Protein AF-A0A560PXX1-F1 (afdb_monomer_lite)

pLDDT: mean 73.77, std 11.13, range [41.5, 85.31]

Secondary structure (DSSP, 8-state):
-HHHHHHHHHHHHHHHHHHHHHHHHHHHHTTTT-TTHHHHHHHHHHHHHHHHHHHHHHHHHHHHHHHHHHHHH----EEETTEEE---HHHHHHHHHHHHHHHHHHHHHHHHHHHHHHHHH-

Sequence (122 aa):
MLVNFGAIFTALLLSVLVLVYDQESKLEAVKKIDPLYDAKKVLLKQLYYNICFSIISSIVLVGLCFVHSVLNGVVNELEFFDLVIKLNYAKYLLTPLVIFVTANLMLTIVMIVKRMHAMLTI

Foldseek 3Di:
DLLVVLVVVLVVLVVVLVVLVVVVVVLVVCVVPDPCSVVLVVLSVVLNVLSVVLNVLSVVLSVLVVVLVVLVVPFPQDDDDPDRPRPSVSCVPSVVVSVVSVVVSVVSVVVSVVSVVVSVVD

Radius of gyration: 21.23 Å; chains: 1; bounding box: 36×18×76 Å

Structure (mmCIF, N/CA/C/O backbone):
data_AF-A0A560PXX1-F1
#
_entry.id   AF-A0A560PXX1-F1
#
loop_
_atom_site.group_PDB
_atom_site.id
_atom_site.type_symbol
_atom_site.label_atom_id
_atom_site.label_alt_id
_atom_site.label_comp_id
_atom_site.label_asym_id
_atom_site.label_entity_id
_atom_site.label_seq_id
_atom_site.pdbx_PDB_ins_code
_atom_site.Cartn_x
_atom_site.Cartn_y
_atom_site.Cartn_z
_atom_site.occupancy
_atom_site.B_iso_or_equiv
_atom_site.auth_seq_id
_atom_site.auth_comp_id
_atom_site.auth_asym_id
_atom_site.auth_atom_id
_atom_site.pdbx_PDB_model_num
ATOM 1 N N . MET A 1 1 ? 7.921 10.498 -14.021 1.00 58.59 1 MET A N 1
ATOM 2 C CA . MET A 1 1 ? 6.804 11.001 -13.185 1.00 58.59 1 MET A CA 1
ATOM 3 C C . MET A 1 1 ? 6.064 9.895 -12.436 1.00 58.59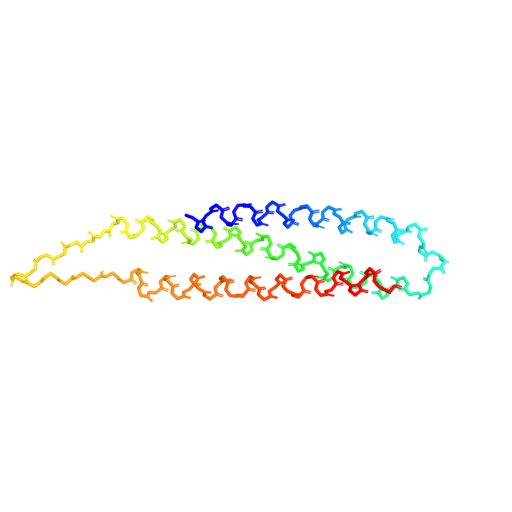 1 MET A C 1
ATOM 5 O O . MET A 1 1 ? 5.859 10.064 -11.243 1.00 58.59 1 MET A O 1
ATOM 9 N N . LEU A 1 2 ? 5.716 8.760 -13.066 1.00 60.97 2 LEU A N 1
ATOM 10 C CA . LEU A 1 2 ? 4.986 7.675 -12.382 1.00 60.97 2 LEU A CA 1
ATOM 11 C C . LEU A 1 2 ? 5.735 7.093 -11.166 1.00 60.97 2 LEU A C 1
ATOM 13 O O . LEU A 1 2 ? 5.130 6.841 -10.133 1.00 60.97 2 LEU A O 1
ATOM 17 N N . VAL A 1 3 ? 7.061 6.949 -11.267 1.00 64.75 3 VAL A N 1
ATOM 18 C CA . VAL A 1 3 ? 7.919 6.466 -10.168 1.00 64.75 3 VAL A CA 1
ATOM 19 C C . VAL A 1 3 ? 7.920 7.430 -8.972 1.00 64.75 3 VAL A C 1
ATOM 21 O O . VAL A 1 3 ? 7.786 6.980 -7.839 1.00 64.75 3 VAL A O 1
ATOM 24 N N . ASN A 1 4 ? 7.969 8.750 -9.210 1.00 72.00 4 ASN A N 1
ATOM 25 C CA . ASN A 1 4 ? 7.834 9.753 -8.140 1.00 72.00 4 ASN A CA 1
ATOM 26 C C . ASN A 1 4 ? 6.463 9.669 -7.463 1.00 72.00 4 ASN A C 1
ATOM 28 O O . ASN A 1 4 ? 6.384 9.725 -6.239 1.00 72.00 4 ASN A O 1
ATOM 32 N N . PHE A 1 5 ? 5.394 9.490 -8.244 1.00 70.69 5 PHE A N 1
ATOM 33 C CA . PHE A 1 5 ? 4.058 9.272 -7.691 1.00 70.69 5 PHE A CA 1
ATOM 34 C C . PHE A 1 5 ? 3.997 8.000 -6.842 1.00 70.69 5 PHE A C 1
ATOM 36 O O . PHE A 1 5 ? 3.485 8.053 -5.731 1.00 70.69 5 PHE A O 1
ATOM 43 N N . GLY A 1 6 ? 4.569 6.889 -7.313 1.00 70.94 6 GLY A N 1
ATOM 44 C CA . GLY A 1 6 ? 4.636 5.639 -6.554 1.00 70.94 6 GLY A CA 1
ATOM 45 C C . GLY A 1 6 ? 5.409 5.776 -5.239 1.00 70.94 6 GLY A C 1
ATOM 46 O O . GLY A 1 6 ? 4.944 5.295 -4.208 1.00 70.94 6 GLY A O 1
ATOM 47 N N . ALA A 1 7 ? 6.541 6.486 -5.235 1.00 72.56 7 ALA A N 1
ATOM 48 C CA . ALA A 1 7 ? 7.334 6.724 -4.027 1.00 72.56 7 ALA A CA 1
ATOM 49 C C . ALA A 1 7 ? 6.586 7.581 -2.989 1.00 72.56 7 ALA A C 1
ATOM 51 O O . ALA A 1 7 ? 6.475 7.182 -1.829 1.00 72.56 7 ALA A O 1
ATOM 52 N N . ILE A 1 8 ? 6.005 8.712 -3.412 1.00 79.25 8 ILE A N 1
ATOM 53 C CA . ILE A 1 8 ? 5.176 9.577 -2.549 1.00 79.25 8 ILE A CA 1
ATOM 54 C C . ILE A 1 8 ? 3.991 8.785 -1.995 1.00 79.25 8 ILE A C 1
ATOM 56 O O . ILE A 1 8 ? 3.671 8.855 -0.812 1.00 79.25 8 ILE A O 1
ATOM 60 N N . PHE A 1 9 ? 3.358 7.993 -2.851 1.00 73.94 9 PHE A N 1
ATOM 61 C CA . PHE A 1 9 ? 2.199 7.204 -2.487 1.00 73.94 9 PHE A CA 1
ATOM 62 C C . PHE A 1 9 ? 2.527 6.119 -1.448 1.00 73.94 9 PHE A C 1
ATOM 64 O O . PHE A 1 9 ? 1.792 5.945 -0.477 1.00 73.94 9 PHE A O 1
ATOM 71 N N . THR A 1 10 ? 3.672 5.451 -1.587 1.00 77.44 10 THR A N 1
ATOM 72 C CA . THR A 1 10 ? 4.140 4.459 -0.605 1.00 77.44 10 THR A CA 1
ATOM 73 C C . THR A 1 10 ? 4.444 5.117 0.750 1.00 77.44 10 THR A C 1
ATOM 75 O O . THR A 1 10 ? 4.094 4.564 1.792 1.00 77.44 10 THR A O 1
ATOM 78 N N . ALA A 1 11 ? 5.014 6.330 0.750 1.00 80.56 11 ALA A N 1
ATOM 79 C CA . ALA A 1 11 ? 5.235 7.107 1.972 1.00 80.56 11 ALA A CA 1
ATOM 80 C C . ALA A 1 11 ? 3.915 7.487 2.670 1.00 80.56 11 ALA A C 1
ATOM 82 O O . ALA A 1 11 ? 3.793 7.314 3.881 1.00 80.56 11 ALA A O 1
ATOM 83 N N . LEU A 1 12 ? 2.904 7.926 1.909 1.00 81.12 12 LEU A N 1
ATOM 84 C CA . LEU A 1 12 ? 1.574 8.238 2.446 1.00 81.12 12 LEU A CA 1
ATOM 85 C C . LEU A 1 12 ? 0.909 7.011 3.083 1.00 81.12 12 LEU A C 1
ATOM 87 O O . LEU A 1 12 ? 0.359 7.113 4.178 1.00 81.12 12 LEU A O 1
ATOM 91 N N . LEU A 1 13 ? 0.978 5.843 2.438 1.00 79.94 13 LEU A N 1
ATOM 92 C CA . LEU A 1 13 ? 0.413 4.611 2.994 1.00 79.94 13 LEU A CA 1
ATOM 93 C C . LEU A 1 13 ? 1.117 4.168 4.282 1.00 79.94 13 LEU A C 1
ATOM 95 O O . LEU A 1 13 ? 0.442 3.698 5.197 1.00 79.94 13 LEU A O 1
ATOM 99 N N . LEU A 1 14 ? 2.438 4.351 4.387 1.00 82.75 14 LEU A N 1
ATOM 100 C CA . LEU A 1 14 ? 3.166 4.107 5.635 1.00 82.75 14 LEU A CA 1
ATOM 101 C C . LEU A 1 14 ? 2.700 5.044 6.754 1.00 82.75 14 LEU A C 1
ATOM 103 O O . LEU A 1 14 ? 2.468 4.584 7.870 1.00 82.75 14 LEU A O 1
ATOM 107 N N . SER A 1 15 ? 2.490 6.333 6.465 1.00 85.25 15 SER A N 1
ATOM 108 C CA . SER A 1 15 ? 1.922 7.270 7.443 1.00 85.25 15 SER A CA 1
ATOM 109 C C . SER A 1 15 ? 0.521 6.849 7.894 1.00 85.25 15 SER A C 1
ATOM 111 O O . SER A 1 15 ? 0.227 6.878 9.087 1.00 85.25 15 SER A O 1
ATOM 113 N N . VAL A 1 16 ? -0.331 6.397 6.969 1.00 81.12 16 VAL A N 1
ATOM 114 C CA . VAL A 1 16 ? -1.670 5.882 7.301 1.00 81.12 16 VAL A CA 1
ATOM 115 C C . VAL A 1 16 ? -1.589 4.604 8.141 1.00 81.12 16 VAL A C 1
ATOM 117 O O . VAL A 1 16 ? -2.358 4.458 9.086 1.00 81.12 16 VAL A O 1
ATOM 120 N N . LEU A 1 17 ? -0.645 3.701 7.864 1.00 82.62 17 LEU A N 1
ATOM 121 C CA . LEU A 1 17 ? -0.440 2.487 8.660 1.00 82.62 17 LEU A CA 1
ATOM 122 C C . LEU A 1 17 ? -0.075 2.813 10.114 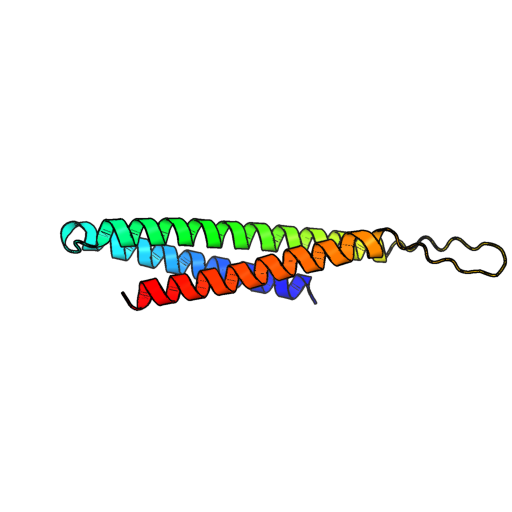1.00 82.62 17 LEU A C 1
ATOM 124 O O . LEU A 1 17 ? -0.616 2.199 11.031 1.00 82.62 17 LEU A O 1
ATOM 128 N N . VAL A 1 18 ? 0.790 3.807 10.331 1.00 84.56 18 VAL A N 1
ATOM 129 C CA . VAL A 1 18 ? 1.140 4.278 11.681 1.00 84.56 18 VAL A CA 1
ATOM 130 C C . VAL A 1 18 ? -0.078 4.867 12.395 1.00 84.56 18 VAL A C 1
ATOM 132 O O . VAL A 1 18 ? -0.288 4.581 13.571 1.00 84.56 18 VAL A O 1
ATOM 135 N N . LEU A 1 19 ? -0.918 5.637 11.695 1.00 81.94 19 LEU A N 1
ATOM 136 C CA . LEU A 1 19 ? -2.168 6.151 12.267 1.00 81.94 19 LEU A CA 1
ATOM 137 C C . LEU A 1 19 ? -3.113 5.013 12.664 1.00 81.94 19 LEU A C 1
ATOM 139 O O . LEU A 1 19 ? -3.686 5.042 13.746 1.00 81.94 19 LEU A O 1
ATOM 143 N N . VAL A 1 20 ? -3.254 3.993 11.817 1.00 81.31 20 VAL A N 1
ATOM 144 C CA . VAL A 1 20 ? -4.068 2.804 12.105 1.00 81.31 20 VAL A CA 1
ATOM 145 C C . VAL A 1 20 ? -3.535 2.041 13.320 1.00 81.31 20 VAL A C 1
ATOM 147 O O . VAL A 1 20 ? -4.328 1.600 14.148 1.00 81.31 20 VAL A O 1
ATOM 150 N N . TYR A 1 21 ? -2.214 1.948 13.473 1.00 83.00 21 TYR A N 1
ATOM 151 C CA . TYR A 1 21 ? -1.581 1.351 14.649 1.00 83.00 21 TYR A CA 1
ATOM 152 C C . TYR A 1 21 ? -1.848 2.154 15.936 1.00 83.00 21 TYR A C 1
ATOM 154 O O . TYR A 1 21 ? -2.158 1.581 16.979 1.00 83.00 21 TYR A O 1
ATOM 162 N N . ASP A 1 22 ? -1.805 3.488 15.870 1.00 82.69 22 ASP A N 1
ATOM 163 C CA . ASP A 1 22 ? -2.191 4.349 16.998 1.00 82.69 22 ASP A CA 1
ATOM 164 C C . ASP A 1 22 ? -3.676 4.163 17.377 1.00 82.69 22 ASP A C 1
ATOM 166 O O . ASP A 1 22 ? -4.020 4.079 18.558 1.00 82.69 22 ASP A O 1
ATOM 170 N N . GLN A 1 23 ? -4.560 4.019 16.383 1.00 78.56 23 GLN A N 1
ATOM 171 C CA . GLN A 1 23 ? -5.975 3.702 16.611 1.00 78.56 23 GLN A CA 1
ATOM 172 C C . GLN A 1 23 ? -6.176 2.305 17.220 1.00 78.56 23 GLN A C 1
ATOM 174 O O . GLN A 1 23 ? -7.055 2.135 18.064 1.00 78.56 23 GLN A O 1
ATOM 179 N N . GLU A 1 24 ? -5.360 1.315 16.846 1.00 82.62 24 GLU A N 1
ATOM 180 C CA . GLU A 1 24 ? -5.374 -0.022 17.454 1.00 82.62 24 GLU A CA 1
ATOM 181 C C . GLU A 1 24 ? -5.035 0.037 18.937 1.00 82.62 24 GLU A C 1
ATOM 183 O O . GLU A 1 24 ? -5.813 -0.443 19.760 1.00 82.62 24 GLU A O 1
ATOM 188 N N . SER A 1 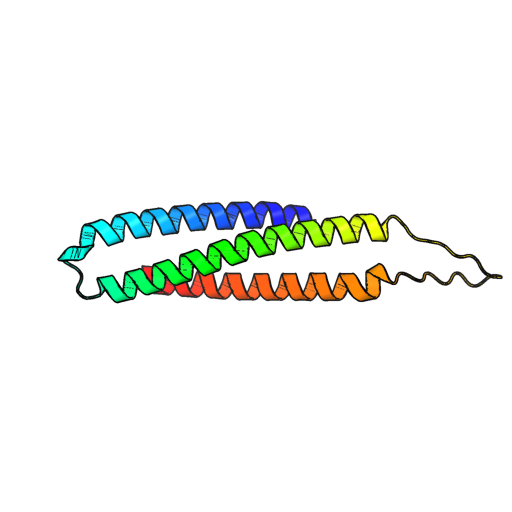25 ? -3.932 0.703 19.282 1.00 83.56 25 SER A N 1
ATOM 189 C CA . SER A 1 25 ? -3.500 0.895 20.670 1.00 83.56 25 SER A CA 1
ATOM 190 C C . SER A 1 25 ? -4.596 1.550 21.523 1.00 83.56 25 SER A C 1
ATOM 192 O O . SER A 1 25 ? -4.935 1.073 22.610 1.00 83.56 25 SER A O 1
ATOM 194 N N . LYS A 1 26 ? -5.235 2.600 20.991 1.00 83.12 26 LYS A N 1
ATOM 195 C CA . LYS A 1 26 ? -6.365 3.275 21.648 1.00 83.12 26 LYS A CA 1
ATOM 196 C C . LYS A 1 26 ? -7.572 2.358 21.814 1.00 83.12 26 LYS A C 1
ATOM 198 O O . LYS A 1 26 ? -8.179 2.357 22.882 1.00 83.12 26 LYS A O 1
ATOM 203 N N . LEU A 1 27 ? -7.907 1.562 20.799 1.00 82.69 27 LEU A N 1
ATOM 204 C CA . LEU A 1 27 ? -9.012 0.606 20.864 1.00 82.69 27 LEU A CA 1
ATOM 205 C C . LEU A 1 27 ? -8.755 -0.483 21.919 1.00 82.69 27 LEU A C 1
ATOM 207 O O . LEU A 1 27 ? -9.673 -0.870 22.642 1.00 82.69 27 LEU A O 1
ATOM 211 N N . GLU A 1 28 ? -7.514 -0.960 22.058 1.00 83.50 28 GLU A N 1
ATOM 212 C CA . GLU A 1 28 ? -7.143 -1.941 23.085 1.00 83.50 28 GLU A CA 1
ATOM 213 C C . GLU A 1 28 ? -7.297 -1.404 24.514 1.00 83.50 28 GLU A C 1
ATOM 215 O O . GLU A 1 28 ? -7.691 -2.164 25.403 1.00 83.50 28 GLU A O 1
ATOM 220 N N . ALA A 1 29 ? -7.100 -0.100 24.732 1.00 83.44 29 ALA A N 1
ATOM 221 C CA . ALA A 1 29 ? -7.322 0.533 26.033 1.00 83.44 29 ALA A CA 1
ATOM 222 C C . ALA A 1 29 ? -8.800 0.502 26.479 1.00 83.44 29 ALA A C 1
ATOM 224 O O . ALA A 1 29 ? -9.086 0.426 27.674 1.00 83.44 29 ALA A O 1
ATOM 225 N N . VAL A 1 30 ? -9.746 0.499 25.532 1.00 82.56 30 VAL A N 1
ATOM 226 C CA . VAL A 1 30 ? -11.203 0.500 25.789 1.00 82.56 30 VAL A CA 1
ATOM 227 C C . VAL A 1 30 ? -11.837 -0.896 25.701 1.00 82.56 30 VAL A C 1
ATOM 229 O O . VAL A 1 30 ? -13.055 -1.035 25.822 1.00 82.56 30 VAL A O 1
ATOM 232 N N . LYS A 1 31 ? -11.021 -1.956 25.573 1.00 79.94 31 LYS A N 1
ATOM 233 C CA . LYS A 1 31 ? -11.453 -3.352 25.358 1.00 79.94 31 LYS A CA 1
ATOM 234 C C . LYS A 1 31 ? -12.533 -3.858 26.321 1.00 79.94 31 LYS A C 1
ATOM 236 O O . LYS A 1 31 ? -13.351 -4.682 25.936 1.00 79.94 31 LYS A O 1
ATOM 241 N N . LYS A 1 32 ? -12.512 -3.422 27.583 1.00 77.12 32 LYS A N 1
ATOM 242 C CA . LYS A 1 32 ? -13.460 -3.883 28.618 1.00 77.12 32 LYS A CA 1
ATOM 243 C C . LYS A 1 32 ? -14.747 -3.056 28.696 1.00 77.12 32 LYS A C 1
ATOM 245 O O . LYS A 1 32 ? -15.637 -3.417 29.456 1.00 77.12 32 LYS A O 1
ATOM 250 N N . ILE A 1 33 ? -14.812 -1.941 27.974 1.00 80.62 33 ILE A N 1
ATOM 251 C CA . ILE A 1 33 ? -15.859 -0.923 28.108 1.00 80.62 33 ILE A CA 1
ATOM 252 C C . ILE A 1 33 ? -16.754 -0.914 26.866 1.00 80.62 33 ILE A C 1
ATOM 254 O O . ILE A 1 33 ? -17.959 -0.721 26.989 1.00 80.62 33 ILE A O 1
ATOM 258 N N . ASP A 1 34 ? -16.179 -1.137 25.681 1.00 78.75 34 ASP A N 1
ATOM 259 C CA . ASP A 1 34 ? -16.905 -1.035 24.415 1.00 78.75 34 ASP A CA 1
ATOM 260 C C . ASP A 1 34 ? -17.481 -2.406 23.984 1.00 78.75 34 ASP A C 1
ATOM 262 O O . ASP A 1 34 ? -16.714 -3.307 23.628 1.00 78.75 34 ASP A O 1
ATOM 266 N N . PRO A 1 35 ? -18.817 -2.601 23.976 1.00 79.88 35 PRO A N 1
ATOM 267 C CA . PRO A 1 35 ? -19.442 -3.847 23.522 1.00 79.88 35 PRO A CA 1
ATOM 268 C C . PRO A 1 35 ? -19.244 -4.098 22.019 1.00 79.88 35 PRO A C 1
ATOM 270 O O . PRO A 1 35 ? -19.456 -5.217 21.553 1.00 79.88 35 PRO A O 1
ATOM 273 N N . LEU A 1 36 ? -18.821 -3.083 21.252 1.00 81.56 36 LEU A N 1
ATOM 274 C CA . LEU A 1 36 ? -18.523 -3.192 19.824 1.00 81.56 36 LEU A CA 1
ATOM 275 C C . LEU A 1 36 ? -17.039 -3.488 19.530 1.00 81.56 36 LEU A C 1
ATOM 277 O O . LEU A 1 36 ? -16.638 -3.495 18.361 1.00 81.56 36 LEU A O 1
ATOM 281 N N . TYR A 1 37 ? -16.221 -3.728 20.563 1.00 83.56 37 TYR A N 1
ATOM 282 C CA . TYR A 1 37 ? -14.773 -3.928 20.444 1.0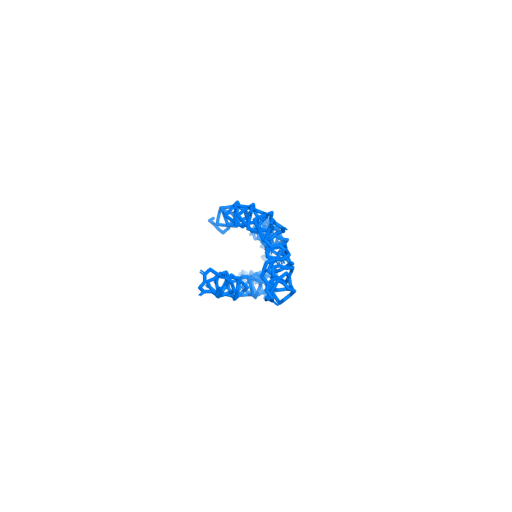0 83.56 37 TYR A CA 1
ATOM 283 C C . TYR A 1 37 ? -14.397 -4.982 19.397 1.00 83.56 37 TYR A C 1
ATOM 285 O O . TYR A 1 37 ? -13.544 -4.724 18.547 1.00 83.56 37 TYR A O 1
ATOM 293 N N . ASP A 1 38 ? -15.051 -6.146 19.408 1.00 81.88 38 ASP A N 1
ATOM 294 C CA . ASP A 1 38 ? -14.707 -7.242 18.497 1.00 81.88 38 ASP A CA 1
ATOM 295 C C . ASP A 1 38 ? -14.981 -6.880 17.030 1.00 81.88 38 ASP A C 1
ATOM 297 O O . ASP A 1 38 ? -14.154 -7.151 16.156 1.00 81.88 38 ASP A O 1
ATOM 301 N N . ALA A 1 39 ? -16.089 -6.185 16.750 1.00 81.88 39 ALA A N 1
ATOM 302 C CA . ALA A 1 39 ? -16.396 -5.704 15.405 1.00 81.88 39 ALA A CA 1
ATOM 303 C C . ALA A 1 39 ? -15.380 -4.646 14.940 1.00 81.88 39 ALA A C 1
ATOM 305 O O . ALA A 1 39 ? -14.874 -4.723 13.815 1.00 81.88 39 ALA A O 1
ATOM 306 N N . LYS A 1 40 ? -15.017 -3.701 15.821 1.00 81.62 40 LYS A N 1
ATOM 307 C CA . LYS A 1 40 ? -13.990 -2.683 15.547 1.00 81.62 40 LYS A CA 1
ATOM 308 C C . LYS A 1 40 ? -12.619 -3.326 15.300 1.00 81.62 40 LYS A C 1
ATOM 310 O O . LYS A 1 40 ? -11.942 -2.958 14.341 1.00 81.62 40 LYS A O 1
ATOM 315 N N . LYS A 1 41 ? -12.240 -4.349 16.075 1.00 83.31 41 LYS A N 1
ATOM 316 C CA . LYS A 1 41 ? -10.972 -5.081 15.911 1.00 83.31 41 LYS A CA 1
ATOM 317 C C . LYS A 1 41 ? -10.909 -5.850 14.591 1.00 83.31 41 LYS A C 1
ATOM 319 O O . LYS A 1 41 ? -9.875 -5.839 13.922 1.00 83.31 41 LYS A O 1
ATOM 324 N N . VAL A 1 42 ? -12.008 -6.483 14.176 1.00 85.31 42 VAL A N 1
ATOM 325 C CA . VAL A 1 42 ? -12.088 -7.161 12.871 1.00 85.31 42 VAL A CA 1
ATOM 326 C C . VAL A 1 42 ? -11.923 -6.165 11.723 1.00 85.31 42 VAL A C 1
ATOM 328 O O . VAL A 1 42 ? -11.131 -6.418 10.813 1.00 85.31 42 VAL A O 1
ATOM 331 N N . LEU A 1 43 ? -12.615 -5.021 11.771 1.00 81.44 43 LEU A N 1
ATOM 332 C CA . LEU A 1 43 ? -12.477 -3.967 10.759 1.00 81.44 43 LEU A CA 1
ATOM 333 C C . LEU A 1 43 ? -11.043 -3.440 10.687 1.00 81.44 43 LEU A C 1
ATOM 335 O O . LEU A 1 43 ? -10.499 -3.296 9.591 1.00 81.44 43 LEU A O 1
ATOM 339 N N . LEU A 1 44 ? -10.416 -3.226 11.843 1.00 81.44 44 LEU A N 1
ATOM 340 C CA . LEU A 1 44 ? -9.052 -2.728 11.936 1.00 81.44 44 LEU A CA 1
ATOM 341 C C . LEU A 1 44 ? -8.036 -3.697 11.330 1.00 81.44 44 LEU A C 1
ATOM 343 O O . LEU A 1 44 ? -7.192 -3.298 10.530 1.00 81.44 44 LEU A O 1
ATOM 347 N N . LYS A 1 45 ? -8.185 -4.994 11.612 1.00 82.75 45 LYS A N 1
ATOM 348 C CA . LYS A 1 45 ? -7.349 -6.044 11.021 1.00 82.75 45 LYS A CA 1
ATOM 349 C C . LYS A 1 45 ? -7.496 -6.109 9.499 1.00 82.75 45 LYS A C 1
ATOM 351 O O . LYS A 1 45 ? -6.505 -6.251 8.784 1.00 82.75 45 LYS A O 1
ATOM 356 N N . GLN A 1 46 ? -8.723 -5.991 8.986 1.00 82.19 46 GLN A N 1
ATOM 357 C CA . GLN A 1 46 ? -8.958 -5.966 7.541 1.00 82.19 46 GLN A CA 1
ATOM 358 C C . GLN A 1 46 ? -8.393 -4.697 6.884 1.00 82.19 46 GLN A C 1
ATOM 360 O O . GLN A 1 46 ? -7.901 -4.753 5.759 1.00 82.19 46 GLN A O 1
ATOM 365 N N . LEU A 1 47 ? -8.460 -3.555 7.571 1.00 82.19 47 LEU A N 1
ATOM 366 C CA . LEU A 1 47 ? -7.870 -2.300 7.115 1.00 82.19 47 LEU A CA 1
ATOM 367 C C . LEU A 1 47 ? -6.342 -2.403 7.049 1.00 82.19 47 LEU A C 1
ATOM 369 O O . LEU A 1 47 ? -5.761 -2.052 6.024 1.00 82.19 47 LEU A O 1
ATOM 373 N N . TYR A 1 48 ? -5.715 -2.955 8.090 1.00 81.19 48 TYR A N 1
ATOM 374 C CA . TYR A 1 48 ? -4.275 -3.204 8.134 1.00 81.19 48 TYR A CA 1
ATOM 375 C C . TYR A 1 48 ? -3.817 -4.066 6.952 1.00 81.19 48 TYR A C 1
ATOM 377 O O . TYR A 1 48 ? -2.895 -3.691 6.229 1.00 81.19 48 TYR A O 1
ATOM 385 N N . TYR A 1 49 ? -4.511 -5.178 6.687 1.00 81.12 49 TYR A N 1
ATOM 386 C CA . TYR A 1 49 ? -4.178 -6.056 5.563 1.00 81.12 49 TYR A CA 1
ATOM 387 C C . TYR A 1 49 ? -4.304 -5.343 4.208 1.00 81.12 49 TYR A C 1
ATOM 389 O O . TYR A 1 49 ? -3.414 -5.456 3.366 1.00 81.12 49 TYR A O 1
ATOM 397 N N . ASN A 1 50 ? -5.366 -4.554 4.012 1.00 82.62 50 ASN A N 1
ATOM 398 C CA . ASN A 1 50 ? -5.562 -3.786 2.781 1.00 82.62 50 ASN A CA 1
ATOM 399 C C . ASN A 1 50 ? -4.478 -2.717 2.578 1.00 82.62 50 ASN A C 1
ATOM 401 O O . ASN A 1 50 ? -4.011 -2.535 1.454 1.00 82.62 50 ASN A O 1
ATOM 405 N N . ILE A 1 51 ? -4.061 -2.023 3.643 1.00 82.00 51 ILE A N 1
ATOM 406 C CA . ILE A 1 51 ? -2.985 -1.025 3.570 1.00 82.00 51 ILE A CA 1
ATOM 407 C C . ILE A 1 51 ? -1.657 -1.706 3.228 1.00 82.00 51 ILE A C 1
ATOM 409 O O . ILE A 1 51 ? -0.992 -1.279 2.287 1.00 82.00 51 ILE A O 1
ATOM 413 N N . CYS A 1 52 ? -1.304 -2.796 3.914 1.00 81.44 52 CYS A N 1
ATOM 414 C CA . CYS A 1 52 ? -0.092 -3.566 3.622 1.00 81.44 52 CYS A CA 1
ATOM 415 C C . CYS A 1 52 ? -0.070 -4.089 2.179 1.00 81.44 52 CYS A C 1
ATOM 417 O O . CYS A 1 52 ? 0.937 -3.945 1.487 1.00 81.44 52 CYS A O 1
ATOM 419 N N . PHE A 1 53 ? -1.185 -4.640 1.693 1.00 83.38 53 PHE A N 1
ATOM 420 C CA . PHE A 1 53 ? -1.308 -5.074 0.301 1.00 83.38 53 PHE A CA 1
ATOM 421 C C . PHE A 1 53 ? -1.121 -3.910 -0.681 1.00 83.38 53 PHE A C 1
ATOM 423 O O . PHE A 1 53 ? -0.409 -4.050 -1.673 1.00 83.38 53 PHE A O 1
ATOM 430 N N . SER A 1 54 ? -1.704 -2.745 -0.384 1.00 81.19 54 SER A N 1
ATOM 431 C CA . SER A 1 54 ? -1.561 -1.537 -1.201 1.00 81.19 54 SER A CA 1
ATOM 432 C C . SER A 1 54 ? -0.107 -1.042 -1.259 1.00 81.19 54 SER A C 1
ATOM 434 O O . SER A 1 54 ? 0.373 -0.698 -2.337 1.00 81.19 54 SER A O 1
ATOM 436 N N . ILE A 1 55 ? 0.631 -1.093 -0.139 1.00 81.00 55 ILE A N 1
ATOM 437 C CA . ILE A 1 55 ? 2.070 -0.767 -0.077 1.00 81.00 55 ILE A CA 1
ATOM 438 C C . ILE A 1 55 ? 2.882 -1.730 -0.952 1.00 81.00 55 ILE A C 1
ATOM 440 O O . ILE A 1 55 ? 3.715 -1.309 -1.750 1.00 81.00 55 ILE A O 1
ATOM 444 N N . ILE A 1 56 ? 2.643 -3.038 -0.832 1.00 83.56 56 ILE A N 1
ATOM 445 C CA . ILE A 1 56 ? 3.358 -4.037 -1.641 1.00 83.56 56 ILE A CA 1
ATOM 446 C C . ILE A 1 56 ? 3.038 -3.838 -3.126 1.00 83.56 56 ILE A C 1
ATOM 448 O O . ILE A 1 56 ? 3.938 -3.837 -3.966 1.00 83.56 56 ILE A O 1
ATOM 452 N N . SER A 1 57 ? 1.765 -3.618 -3.457 1.00 80.06 57 SER A N 1
ATOM 453 C CA . SER A 1 57 ? 1.321 -3.379 -4.828 1.00 80.06 57 SER A CA 1
ATOM 454 C C . SER A 1 57 ? 1.928 -2.100 -5.419 1.00 80.06 57 SER A C 1
ATOM 456 O O . SER A 1 57 ? 2.337 -2.116 -6.581 1.00 80.06 57 SER A O 1
ATOM 458 N N . SER A 1 58 ? 2.079 -1.021 -4.638 1.00 78.75 58 SER A N 1
ATOM 459 C CA . SER A 1 58 ? 2.729 0.210 -5.108 1.00 78.75 58 SER A CA 1
ATOM 460 C C . SER A 1 58 ? 4.219 0.014 -5.379 1.00 78.75 58 SER A C 1
ATOM 462 O O . SER A 1 58 ? 4.716 0.496 -6.398 1.00 78.75 58 SER A O 1
ATOM 464 N N . ILE A 1 59 ? 4.923 -0.747 -4.536 1.00 80.88 59 ILE A N 1
ATOM 465 C CA . ILE A 1 59 ? 6.333 -1.107 -4.756 1.00 80.88 59 ILE A CA 1
ATOM 466 C C . ILE A 1 59 ? 6.480 -1.943 -6.034 1.00 80.88 59 ILE A C 1
ATOM 468 O O . ILE A 1 59 ? 7.339 -1.652 -6.870 1.00 80.88 59 ILE A O 1
ATOM 472 N N . VAL A 1 60 ? 5.611 -2.940 -6.233 1.00 83.38 60 VAL A N 1
ATOM 473 C CA . VAL A 1 60 ? 5.597 -3.763 -7.454 1.00 83.38 60 VAL A CA 1
ATOM 474 C C . VAL A 1 60 ? 5.311 -2.911 -8.691 1.00 83.38 60 VAL A C 1
ATOM 476 O O . VAL A 1 60 ? 5.991 -3.071 -9.704 1.00 83.38 60 VAL A O 1
ATOM 479 N N . LEU A 1 61 ? 4.368 -1.966 -8.619 1.00 80.81 61 LEU A N 1
ATOM 480 C CA . LEU A 1 61 ? 4.083 -1.043 -9.718 1.00 80.81 61 LEU A CA 1
ATOM 481 C C . LEU A 1 61 ? 5.312 -0.198 -10.077 1.00 80.81 61 LEU A C 1
ATOM 483 O O . LEU A 1 61 ? 5.621 -0.053 -11.259 1.00 80.81 61 LEU A O 1
ATOM 487 N N . VAL A 1 62 ? 6.031 0.335 -9.084 1.00 78.56 62 VAL A N 1
ATOM 488 C CA . VAL A 1 62 ? 7.275 1.087 -9.315 1.00 78.56 62 VAL A CA 1
ATOM 489 C C . VAL A 1 62 ? 8.318 0.209 -10.010 1.00 78.56 62 VAL A C 1
ATOM 491 O O . VAL A 1 62 ? 8.913 0.652 -10.994 1.00 78.56 62 VAL A O 1
ATOM 494 N N . GLY A 1 63 ? 8.483 -1.042 -9.569 1.00 80.56 63 GLY A N 1
ATOM 495 C CA . GLY A 1 63 ? 9.365 -2.018 -10.21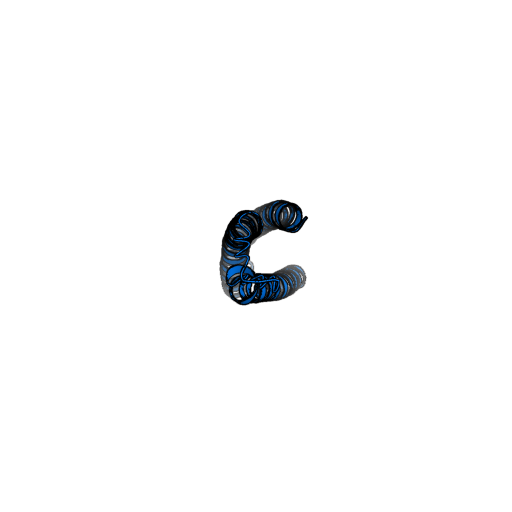5 1.00 80.56 63 GLY A CA 1
ATOM 496 C C . GLY A 1 63 ? 8.975 -2.303 -11.669 1.00 80.56 63 GLY A C 1
ATOM 497 O O . GLY A 1 63 ? 9.817 -2.228 -12.563 1.00 80.56 63 GLY A O 1
ATOM 498 N N . LEU A 1 64 ? 7.688 -2.537 -11.937 1.00 78.81 64 LEU A N 1
ATOM 499 C CA . LEU A 1 64 ? 7.164 -2.737 -13.293 1.00 78.81 64 LEU A CA 1
ATOM 500 C C . LEU A 1 64 ? 7.378 -1.506 -14.179 1.00 78.81 64 LEU A C 1
ATOM 502 O O . LEU A 1 64 ? 7.735 -1.639 -15.347 1.00 78.81 64 LEU A O 1
ATOM 506 N N . CYS A 1 65 ? 7.210 -0.303 -13.631 1.00 75.50 65 CYS A N 1
ATOM 507 C CA . CYS A 1 65 ? 7.445 0.942 -14.358 1.00 75.50 65 CYS A CA 1
ATOM 508 C C . CYS A 1 65 ? 8.924 1.178 -14.656 1.00 75.50 65 CYS A C 1
ATOM 510 O O . CYS A 1 65 ? 9.253 1.694 -15.723 1.00 75.50 65 CYS A O 1
ATOM 512 N N . PHE A 1 66 ? 9.815 0.789 -13.745 1.00 75.56 66 PHE A N 1
ATOM 513 C CA . PHE A 1 66 ? 11.251 0.818 -13.990 1.00 75.56 66 PHE A CA 1
ATOM 514 C C . PHE A 1 66 ? 11.629 -0.139 -15.126 1.00 75.56 66 PHE A C 1
ATOM 516 O O . PHE A 1 66 ? 12.258 0.287 -16.093 1.00 75.56 66 PHE A O 1
ATOM 523 N N . VAL A 1 67 ? 11.150 -1.388 -15.080 1.00 77.94 67 VAL A N 1
ATOM 524 C CA . VAL A 1 67 ? 11.349 -2.375 -16.156 1.00 77.94 67 VAL A CA 1
ATOM 525 C C . VAL A 1 67 ? 10.783 -1.865 -17.485 1.00 77.94 67 VAL A C 1
ATOM 527 O O . VAL A 1 67 ? 11.459 -1.944 -18.508 1.00 77.94 67 VAL A O 1
ATOM 530 N N . HIS A 1 68 ? 9.593 -1.257 -17.472 1.00 74.19 68 HIS A N 1
ATOM 531 C CA . HIS A 1 68 ? 9.007 -0.607 -18.646 1.00 74.19 68 HIS A CA 1
ATOM 532 C C . HIS A 1 68 ? 9.898 0.504 -19.212 1.00 74.19 68 HIS A C 1
ATOM 534 O O . HIS A 1 68 ? 10.036 0.631 -20.427 1.00 74.19 68 HIS A O 1
ATOM 540 N N . SER A 1 69 ? 10.485 1.329 -18.342 1.00 72.44 69 SER A N 1
ATOM 541 C CA . SER A 1 69 ? 11.355 2.434 -18.747 1.00 72.44 69 SER A CA 1
ATOM 542 C C . SER A 1 69 ? 12.661 1.932 -19.359 1.00 72.44 69 SER A C 1
ATOM 544 O O . SER A 1 69 ? 13.104 2.487 -20.360 1.00 72.44 69 SER A O 1
ATOM 546 N N . VAL A 1 70 ? 13.258 0.883 -18.785 1.00 69.81 70 VAL A N 1
ATOM 547 C CA . VAL A 1 70 ? 14.487 0.264 -19.302 1.00 69.81 70 VAL A CA 1
ATOM 548 C C . VAL A 1 70 ? 14.224 -0.394 -20.657 1.00 69.81 70 VAL A C 1
ATOM 550 O O . VAL A 1 70 ? 14.947 -0.128 -21.611 1.00 69.81 70 VAL A O 1
ATOM 553 N N . LEU A 1 71 ? 13.148 -1.179 -20.779 1.00 68.94 71 LEU A N 1
ATOM 554 C CA . LEU A 1 71 ? 12.786 -1.853 -22.030 1.00 68.94 71 LEU A CA 1
ATOM 555 C C . LEU A 1 71 ? 12.430 -0.876 -23.157 1.00 68.94 71 LEU A C 1
ATOM 557 O O . LEU A 1 71 ? 12.792 -1.122 -24.299 1.00 68.94 71 LEU A O 1
ATOM 561 N N . ASN A 1 72 ? 11.768 0.247 -22.859 1.00 64.94 72 ASN A N 1
ATOM 562 C CA . ASN A 1 72 ? 11.513 1.276 -23.875 1.00 64.94 72 ASN A CA 1
ATOM 563 C C . ASN A 1 72 ? 12.778 2.024 -24.318 1.00 64.94 72 ASN A C 1
ATOM 565 O O . ASN A 1 72 ? 12.767 2.602 -25.400 1.00 64.94 72 ASN A O 1
ATOM 569 N N . GLY A 1 73 ? 13.838 2.042 -23.504 1.00 60.41 73 GLY A N 1
ATOM 570 C CA . GLY A 1 73 ? 15.142 2.580 -23.899 1.00 60.41 73 GLY A CA 1
ATOM 571 C C . GLY A 1 73 ? 15.908 1.653 -24.849 1.00 60.41 73 GLY A C 1
ATOM 572 O O . GLY A 1 73 ? 16.716 2.125 -25.641 1.00 60.41 73 GLY A O 1
ATOM 573 N N . VAL A 1 74 ? 15.617 0.348 -24.816 1.00 56.38 74 VAL A N 1
ATOM 574 C CA . VAL A 1 74 ? 16.175 -0.668 -25.721 1.00 56.38 74 VAL A CA 1
ATOM 575 C C . VAL A 1 74 ? 15.236 -0.827 -26.921 1.00 56.38 74 VAL A C 1
ATOM 577 O O . VAL A 1 74 ? 14.526 -1.820 -27.068 1.00 56.38 74 VAL A O 1
ATOM 580 N N . VAL A 1 75 ? 15.167 0.197 -27.772 1.00 54.84 75 VAL A N 1
ATOM 581 C CA . VAL A 1 75 ? 14.444 0.085 -29.044 1.00 54.84 75 VAL A CA 1
ATOM 582 C C . VAL A 1 75 ? 15.342 -0.668 -30.021 1.00 54.84 75 VAL A C 1
ATOM 584 O O . VAL A 1 75 ? 16.319 -0.118 -30.519 1.00 54.84 75 VAL A O 1
ATOM 587 N N . ASN A 1 76 ? 15.012 -1.929 -30.297 1.00 50.62 76 ASN A N 1
ATOM 588 C CA . ASN A 1 76 ? 15.591 -2.654 -31.424 1.00 50.62 76 ASN A CA 1
ATOM 589 C C . ASN A 1 76 ? 15.006 -2.059 -32.712 1.00 50.62 76 ASN A C 1
ATOM 591 O O . ASN A 1 76 ? 13.915 -2.441 -33.139 1.00 50.62 76 ASN A O 1
ATOM 595 N N . GLU A 1 77 ? 15.689 -1.079 -33.300 1.00 49.00 77 GLU A N 1
ATOM 596 C CA . GLU A 1 77 ? 15.384 -0.626 -34.656 1.00 49.00 77 GLU A CA 1
ATOM 597 C C . GLU A 1 77 ? 15.915 -1.688 -35.632 1.00 49.00 77 GLU A C 1
ATOM 599 O O . GLU A 1 77 ? 17.112 -1.793 -35.876 1.00 49.00 77 GLU A O 1
ATOM 604 N N . LEU A 1 78 ? 15.023 -2.556 -36.120 1.00 44.97 78 LEU A N 1
ATOM 605 C CA . LEU A 1 78 ? 15.315 -3.479 -37.217 1.00 44.97 78 LEU A CA 1
ATOM 606 C C . LEU A 1 78 ? 14.983 -2.764 -38.529 1.00 44.97 78 LEU A C 1
ATOM 608 O O . LEU A 1 78 ? 13.814 -2.636 -38.895 1.00 44.97 78 LEU A O 1
ATOM 612 N N . GLU A 1 79 ? 16.012 -2.272 -39.214 1.00 47.19 79 GLU A N 1
ATOM 613 C CA . GLU A 1 79 ? 15.885 -1.690 -40.550 1.00 47.19 79 GLU A CA 1
ATOM 614 C C . GLU A 1 79 ? 15.782 -2.808 -41.598 1.00 47.19 79 GLU A C 1
ATOM 616 O O . GLU A 1 79 ? 16.731 -3.559 -41.824 1.00 47.19 79 GLU A O 1
ATOM 621 N N . PHE A 1 80 ? 14.626 -2.925 -42.255 1.00 41.50 80 PHE A N 1
ATOM 622 C CA . PHE A 1 80 ? 14.460 -3.730 -43.464 1.00 41.50 80 PHE A CA 1
ATOM 623 C C . PHE A 1 80 ? 13.925 -2.827 -44.584 1.00 41.50 80 PHE A C 1
ATOM 625 O O . PHE A 1 80 ? 12.770 -2.411 -44.559 1.00 41.50 80 PHE A O 1
ATOM 632 N N . PHE A 1 81 ? 14.794 -2.527 -45.555 1.00 41.59 81 PHE A N 1
ATOM 633 C CA . PHE A 1 81 ? 14.458 -2.049 -46.906 1.00 41.59 81 PHE A CA 1
ATOM 634 C C . PHE A 1 81 ? 13.414 -0.906 -46.972 1.00 41.59 81 PHE A C 1
ATOM 636 O O . PHE A 1 81 ? 12.378 -1.043 -47.617 1.00 41.59 81 PHE A O 1
ATOM 643 N N . ASP A 1 82 ? 13.706 0.223 -46.311 1.00 49.53 82 ASP A N 1
ATOM 644 C CA . ASP A 1 82 ? 12.890 1.461 -46.262 1.00 49.53 82 ASP A CA 1
ATOM 645 C C . ASP A 1 82 ? 11.614 1.420 -45.393 1.00 49.53 82 ASP A C 1
ATOM 647 O O . ASP A 1 82 ? 10.873 2.402 -45.308 1.00 49.53 82 ASP A O 1
ATOM 651 N N . LEU A 1 83 ? 11.367 0.319 -44.673 1.00 47.12 83 LEU A N 1
ATOM 652 C CA . LEU A 1 83 ? 10.218 0.178 -43.777 1.00 47.12 83 LEU A CA 1
ATOM 653 C C . LEU A 1 83 ? 10.694 0.017 -42.326 1.00 47.12 83 LEU A C 1
ATOM 655 O O . LEU A 1 83 ? 11.087 -1.061 -41.883 1.00 47.12 83 LEU A O 1
ATOM 659 N N . VAL A 1 84 ? 10.658 1.113 -41.563 1.00 52.38 84 VAL A N 1
ATOM 660 C CA . VAL A 1 84 ? 11.026 1.119 -40.137 1.00 52.38 84 VAL A CA 1
ATOM 661 C C . VAL A 1 84 ? 9.896 0.483 -39.321 1.00 52.38 84 VAL A C 1
ATOM 663 O O . VAL A 1 84 ? 8.984 1.162 -38.841 1.00 52.38 84 VAL A O 1
ATOM 666 N N . ILE A 1 85 ? 9.930 -0.839 -39.150 1.00 51.09 85 ILE A N 1
ATOM 667 C CA . ILE A 1 85 ? 8.971 -1.543 -38.292 1.00 51.09 85 ILE A CA 1
ATOM 668 C C . ILE A 1 85 ? 9.477 -1.495 -36.845 1.00 51.09 85 ILE A C 1
ATOM 670 O O . ILE A 1 85 ? 10.275 -2.322 -36.406 1.00 51.09 85 ILE A O 1
ATOM 674 N N . LYS A 1 86 ? 8.972 -0.533 -36.062 1.00 54.09 86 LYS A N 1
ATOM 675 C CA . LYS A 1 86 ? 9.227 -0.451 -34.613 1.00 54.09 86 LYS A CA 1
ATOM 676 C C . LYS A 1 86 ? 8.403 -1.505 -33.862 1.00 54.09 86 LYS A C 1
ATOM 678 O O . LYS A 1 86 ? 7.339 -1.204 -33.322 1.00 54.09 86 LYS A O 1
ATOM 683 N N . LEU A 1 87 ? 8.881 -2.749 -33.817 1.00 51.78 87 LEU A N 1
ATOM 684 C CA . LEU A 1 87 ? 8.268 -3.824 -33.027 1.00 51.78 87 LEU A CA 1
ATOM 685 C C . LEU A 1 87 ? 8.564 -3.639 -31.534 1.00 51.78 87 LEU A C 1
ATOM 687 O O . LEU A 1 87 ? 9.489 -4.223 -30.977 1.00 51.78 87 LEU A O 1
ATOM 691 N N . ASN A 1 88 ? 7.746 -2.833 -30.859 1.00 59.34 88 ASN A N 1
ATOM 692 C CA . ASN A 1 88 ? 7.836 -2.657 -29.413 1.00 59.34 88 ASN A CA 1
ATOM 693 C C . ASN A 1 88 ? 6.868 -3.617 -28.691 1.00 59.34 88 ASN A C 1
ATOM 695 O O . ASN A 1 88 ? 5.817 -3.218 -28.186 1.00 59.34 88 ASN A O 1
ATOM 699 N N . TYR A 1 89 ? 7.221 -4.907 -28.665 1.00 57.72 89 TYR A N 1
ATOM 700 C CA . TYR A 1 89 ? 6.451 -5.958 -27.977 1.00 57.72 89 TYR A CA 1
ATOM 701 C C . TYR A 1 89 ? 6.293 -5.660 -26.473 1.00 57.72 89 TYR A C 1
ATOM 703 O O . TYR A 1 89 ? 5.247 -5.924 -25.876 1.00 57.72 89 TYR A O 1
ATOM 711 N N . ALA A 1 90 ? 7.306 -5.020 -25.875 1.00 55.97 90 ALA A N 1
ATOM 712 C CA . ALA A 1 90 ? 7.272 -4.551 -24.495 1.00 55.97 90 ALA A CA 1
ATOM 713 C C . ALA A 1 90 ? 6.195 -3.474 -24.278 1.00 55.97 90 ALA A C 1
ATOM 715 O O . ALA A 1 90 ? 5.472 -3.516 -23.289 1.00 55.97 90 ALA A O 1
ATOM 716 N N . LYS A 1 91 ? 5.998 -2.547 -25.218 1.00 64.81 91 LYS A N 1
ATOM 717 C CA . LYS A 1 91 ? 4.940 -1.531 -25.119 1.00 64.81 91 LYS A CA 1
ATOM 718 C C . LYS A 1 91 ? 3.538 -2.138 -25.207 1.00 64.81 91 LYS A C 1
ATOM 720 O O . LYS A 1 91 ? 2.660 -1.732 -24.454 1.00 64.81 91 LYS A O 1
ATOM 725 N N . TYR A 1 92 ? 3.319 -3.132 -26.067 1.00 65.75 92 TYR A N 1
ATOM 726 C CA . TYR A 1 92 ? 1.983 -3.718 -26.230 1.00 65.75 92 TYR A CA 1
ATOM 727 C C . TYR A 1 92 ? 1.556 -4.595 -25.041 1.00 65.75 92 TYR A C 1
ATOM 729 O O . TYR A 1 92 ? 0.385 -4.586 -24.680 1.00 65.75 92 TYR A O 1
ATOM 737 N N . LEU A 1 93 ? 2.487 -5.309 -24.394 1.00 70.44 93 LEU A N 1
ATOM 738 C CA . LEU A 1 93 ? 2.164 -6.202 -23.271 1.00 70.44 93 LEU A CA 1
ATOM 739 C C . LEU A 1 93 ? 2.315 -5.533 -21.895 1.00 70.44 93 LEU A C 1
ATOM 741 O O . LEU A 1 93 ? 1.498 -5.737 -20.999 1.00 70.44 93 LEU A O 1
ATOM 745 N N . LEU A 1 94 ? 3.354 -4.716 -21.711 1.00 70.31 94 LEU A N 1
ATOM 746 C CA . LEU A 1 94 ? 3.718 -4.182 -20.399 1.00 70.31 94 LEU A CA 1
ATOM 747 C C . LEU A 1 94 ? 2.928 -2.909 -20.050 1.00 70.31 94 LEU A C 1
ATOM 749 O O . LEU A 1 94 ? 2.586 -2.697 -18.889 1.00 70.31 94 LEU A O 1
ATOM 753 N N . THR A 1 95 ? 2.577 -2.079 -21.041 1.00 72.50 95 THR A N 1
ATOM 754 C CA . THR A 1 95 ? 1.745 -0.881 -20.820 1.00 72.50 95 THR A CA 1
ATOM 755 C C . THR A 1 95 ? 0.337 -1.207 -20.289 1.00 72.50 95 THR A C 1
ATOM 757 O O . THR A 1 95 ? -0.043 -0.610 -19.278 1.00 72.50 95 THR A O 1
ATOM 760 N N . PRO A 1 96 ? -0.450 -2.143 -20.865 1.00 78.94 96 PRO A N 1
ATOM 761 C CA . PRO A 1 96 ? -1.769 -2.472 -20.314 1.00 78.94 96 PRO A CA 1
ATOM 762 C C . PRO A 1 96 ? -1.680 -3.106 -18.920 1.00 78.94 96 PRO A C 1
ATOM 764 O O . PRO A 1 96 ? -2.527 -2.831 -18.074 1.00 78.94 96 PRO A O 1
ATOM 767 N N . LEU A 1 97 ? -0.626 -3.880 -18.641 1.00 79.00 97 LEU A N 1
ATOM 768 C CA . LEU A 1 97 ? -0.369 -4.438 -17.313 1.00 79.00 97 LEU A CA 1
ATOM 769 C C . LEU A 1 97 ? -0.123 -3.335 -16.266 1.00 79.00 97 LEU A C 1
ATOM 771 O O . LEU A 1 97 ? -0.716 -3.362 -15.189 1.00 79.00 97 LEU A O 1
ATOM 775 N N . VAL A 1 98 ? 0.688 -2.324 -16.592 1.00 74.69 98 VAL A N 1
ATOM 776 C CA . VAL A 1 98 ? 0.927 -1.161 -15.716 1.00 74.69 98 VAL A CA 1
ATOM 777 C C . VAL A 1 98 ? -0.364 -0.375 -15.463 1.00 74.69 98 VAL A C 1
ATOM 779 O O . VAL A 1 98 ? -0.643 -0.008 -14.319 1.00 74.69 98 VAL A O 1
ATOM 782 N N . ILE A 1 99 ? -1.182 -0.150 -16.497 1.00 80.50 99 ILE A N 1
ATOM 783 C CA . ILE A 1 99 ? -2.482 0.530 -16.363 1.00 80.50 99 ILE A CA 1
ATOM 784 C C . ILE A 1 99 ? -3.423 -0.279 -15.459 1.00 80.50 99 ILE A C 1
ATOM 786 O O . ILE A 1 99 ? -4.040 0.286 -14.557 1.00 80.50 99 ILE A O 1
ATOM 790 N N . PHE A 1 100 ? -3.486 -1.600 -15.641 1.00 83.25 100 PHE A N 1
ATOM 791 C CA . PHE A 1 100 ? -4.309 -2.493 -14.827 1.00 83.25 100 PHE A CA 1
ATOM 792 C C . PHE A 1 100 ? -3.905 -2.479 -13.346 1.00 83.25 100 PHE A C 1
ATOM 794 O O . PHE A 1 100 ? -4.766 -2.357 -12.470 1.00 83.25 100 PHE A O 1
ATOM 801 N N . VAL A 1 101 ? -2.605 -2.561 -13.045 1.00 77.50 101 VAL A N 1
ATOM 802 C CA . VAL A 1 101 ? -2.107 -2.493 -11.660 1.00 77.50 101 VAL A CA 1
ATOM 803 C C . VAL A 1 101 ? -2.385 -1.114 -11.053 1.00 77.50 101 VAL A C 1
ATOM 805 O O . VAL A 1 101 ? -2.834 -1.025 -9.913 1.00 77.50 101 VAL A O 1
ATOM 808 N N . THR A 1 102 ? -2.209 -0.038 -11.826 1.00 78.56 102 THR A N 1
ATOM 809 C CA . THR A 1 102 ? -2.505 1.332 -11.374 1.00 78.56 102 THR A CA 1
ATOM 810 C C . THR A 1 102 ? -3.990 1.520 -11.044 1.00 78.56 102 THR A C 1
ATOM 812 O O . THR A 1 102 ? -4.322 2.084 -10.003 1.00 78.56 102 THR A O 1
ATOM 815 N N . ALA A 1 103 ? -4.896 1.014 -11.885 1.00 82.19 103 ALA A N 1
ATOM 816 C CA . ALA A 1 103 ? -6.336 1.087 -11.638 1.00 82.19 103 ALA A CA 1
ATOM 817 C C . ALA A 1 103 ? -6.750 0.292 -10.385 1.00 82.19 103 ALA A C 1
ATOM 819 O O . ALA A 1 103 ? -7.525 0.791 -9.566 1.00 82.19 103 ALA A O 1
ATOM 820 N N . ASN A 1 104 ? -6.189 -0.909 -10.193 1.00 80.12 104 ASN A N 1
ATOM 821 C CA . ASN A 1 104 ? -6.415 -1.710 -8.984 1.00 80.12 104 ASN A CA 1
ATOM 822 C C . ASN A 1 104 ? -5.935 -0.994 -7.716 1.00 80.12 104 ASN A C 1
ATOM 824 O O . ASN A 1 104 ? -6.638 -0.993 -6.702 1.00 80.12 104 ASN A O 1
ATOM 828 N N . LEU A 1 105 ? -4.774 -0.338 -7.774 1.00 76.12 105 LEU A N 1
ATOM 829 C CA . LEU A 1 105 ? -4.275 0.494 -6.680 1.00 76.12 105 LEU A CA 1
ATOM 830 C C . LEU A 1 105 ? -5.232 1.645 -6.368 1.00 76.12 105 LEU A C 1
ATOM 832 O O . LEU A 1 105 ? -5.591 1.841 -5.208 1.00 76.12 105 LEU A O 1
ATOM 836 N N . MET A 1 106 ? -5.709 2.357 -7.392 1.00 80.06 106 MET A N 1
ATOM 837 C CA . MET A 1 106 ? -6.628 3.482 -7.213 1.00 80.06 106 MET A CA 1
ATOM 838 C C . MET A 1 106 ? -7.937 3.059 -6.530 1.00 80.06 106 MET A C 1
ATOM 840 O O . MET A 1 106 ? -8.383 3.705 -5.581 1.00 80.06 106 MET A O 1
ATOM 844 N N . LEU A 1 107 ? -8.510 1.924 -6.940 1.00 79.81 107 LEU A N 1
ATOM 845 C CA . LEU A 1 107 ? -9.692 1.340 -6.299 1.00 79.81 107 LEU A CA 1
ATOM 846 C C . LEU A 1 107 ? -9.420 0.911 -4.850 1.00 79.81 107 LEU A C 1
ATOM 848 O O . LEU A 1 107 ? -10.239 1.160 -3.963 1.00 79.81 107 LEU A O 1
ATOM 852 N N . THR A 1 108 ? -8.259 0.308 -4.592 1.00 77.38 108 THR A N 1
ATOM 853 C CA . THR A 1 108 ? -7.859 -0.128 -3.245 1.00 77.38 108 THR A CA 1
ATOM 854 C C . THR A 1 108 ? -7.736 1.060 -2.290 1.00 77.38 108 THR A C 1
ATOM 856 O O . THR A 1 108 ? -8.190 0.975 -1.149 1.00 77.38 108 THR A O 1
ATOM 859 N N . ILE A 1 109 ? -7.226 2.203 -2.760 1.00 77.44 109 ILE A N 1
ATOM 860 C CA . ILE A 1 109 ? -7.161 3.448 -1.977 1.00 77.44 109 ILE A CA 1
ATOM 861 C C . ILE A 1 109 ? -8.553 3.929 -1.588 1.00 77.44 109 ILE A C 1
ATOM 863 O O . ILE A 1 109 ? -8.802 4.193 -0.413 1.00 77.44 109 ILE A O 1
ATOM 867 N N . VAL A 1 110 ? -9.471 4.030 -2.552 1.00 79.31 110 VAL A N 1
ATOM 868 C CA . VAL A 1 110 ? -10.842 4.489 -2.285 1.00 79.31 110 VAL A CA 1
ATOM 869 C C . VAL A 1 110 ? -11.521 3.575 -1.260 1.00 79.31 110 VAL A C 1
ATOM 871 O O . VAL A 1 110 ? -12.198 4.056 -0.349 1.00 79.31 110 VAL A O 1
ATOM 874 N N . MET A 1 111 ? -11.281 2.261 -1.338 1.00 78.75 111 MET A N 1
ATOM 875 C CA . MET A 1 111 ? -11.767 1.302 -0.343 1.00 78.75 111 MET A CA 1
ATOM 876 C C . MET A 1 111 ? -11.147 1.501 1.049 1.00 78.75 111 MET A C 1
ATOM 878 O O . MET A 1 111 ? -11.874 1.420 2.042 1.00 78.75 111 MET A O 1
ATOM 882 N N . ILE A 1 112 ? -9.842 1.781 1.143 1.00 78.12 112 ILE A N 1
ATOM 883 C CA . ILE A 1 112 ? -9.154 2.086 2.411 1.00 78.12 112 ILE A CA 1
ATOM 884 C C . ILE A 1 112 ? -9.738 3.356 3.038 1.00 78.12 112 ILE A C 1
ATOM 886 O O . ILE A 1 112 ? -10.139 3.326 4.200 1.00 78.12 112 ILE A O 1
ATOM 890 N N . VAL A 1 113 ? -9.859 4.443 2.269 1.00 76.75 113 VAL A N 1
ATOM 891 C CA . VAL A 1 113 ? -10.398 5.728 2.752 1.00 76.75 113 VAL A CA 1
ATOM 892 C C . VAL A 1 113 ? -11.833 5.566 3.253 1.00 76.75 113 VAL A C 1
ATOM 894 O O . VAL A 1 113 ? -12.150 6.004 4.359 1.00 76.75 113 VAL A O 1
ATOM 897 N N . LYS A 1 114 ? -12.690 4.869 2.494 1.00 77.50 114 LYS A N 1
ATOM 898 C CA . LYS A 1 114 ? -14.074 4.591 2.905 1.00 77.50 114 LYS A CA 1
ATOM 899 C C . LYS A 1 114 ? -14.136 3.812 4.225 1.00 77.50 114 LYS A C 1
ATOM 901 O O . LYS A 1 114 ? -14.966 4.122 5.077 1.00 77.50 114 LYS A O 1
ATOM 906 N N . ARG A 1 115 ? -13.262 2.816 4.410 1.00 74.38 115 ARG A N 1
ATOM 907 C CA . ARG A 1 115 ? -13.189 2.019 5.648 1.00 74.38 115 ARG A CA 1
ATOM 908 C C . ARG A 1 115 ? -12.646 2.813 6.835 1.00 74.38 115 ARG A C 1
ATOM 910 O O . ARG A 1 115 ? -13.187 2.671 7.926 1.00 74.38 115 ARG A O 1
ATOM 917 N N . MET A 1 116 ? -11.651 3.677 6.627 1.00 71.69 116 MET A N 1
ATOM 918 C CA . MET A 1 116 ? -11.166 4.577 7.679 1.00 71.69 116 MET A CA 1
ATOM 919 C C . MET A 1 116 ? -12.245 5.559 8.133 1.00 71.69 116 MET A C 1
ATOM 921 O O . MET A 1 116 ? -12.447 5.731 9.329 1.00 71.69 116 MET A O 1
ATOM 925 N N . HIS A 1 117 ? -12.973 6.168 7.193 1.00 74.44 117 HIS A N 1
ATOM 926 C CA . HIS A 1 117 ? -14.056 7.093 7.526 1.00 74.44 117 HIS A CA 1
ATOM 927 C C . HIS A 1 117 ? -15.168 6.400 8.324 1.00 74.44 117 HIS A C 1
ATOM 929 O O . HIS A 1 117 ? -15.671 6.961 9.294 1.00 74.44 117 HIS A O 1
ATOM 935 N N . ALA A 1 118 ? -15.538 5.173 7.942 1.00 71.19 118 ALA A N 1
ATOM 936 C CA . ALA A 1 118 ? -16.505 4.382 8.699 1.00 71.19 118 ALA A CA 1
ATOM 937 C C . ALA A 1 118 ? -16.022 4.113 10.134 1.00 71.19 118 ALA A C 1
ATOM 939 O O . ALA A 1 118 ? -16.810 4.236 11.059 1.00 71.19 118 ALA A O 1
ATOM 940 N N . MET A 1 119 ? -14.734 3.821 10.333 1.00 66.81 119 MET A N 1
ATOM 941 C CA . MET A 1 119 ? -14.162 3.621 11.668 1.00 66.81 119 MET A CA 1
ATOM 942 C C . MET A 1 119 ? -14.138 4.904 12.514 1.00 66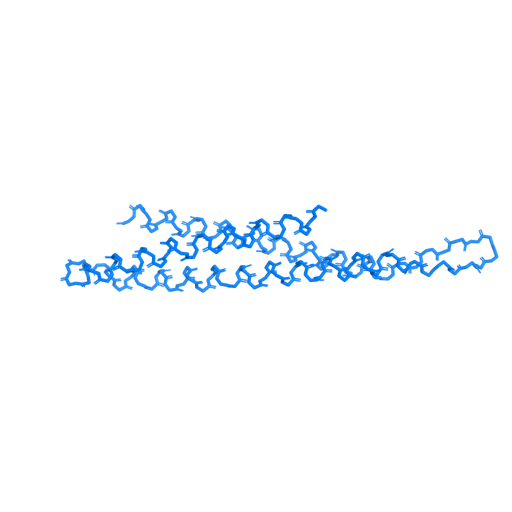.81 119 MET A C 1
ATOM 944 O O . MET A 1 119 ? -14.319 4.826 13.718 1.00 66.81 119 MET A O 1
ATOM 948 N N . LEU A 1 120 ? -13.914 6.070 11.902 1.00 64.44 120 LEU A N 1
ATOM 949 C CA . LEU A 1 120 ? -13.856 7.353 12.617 1.00 64.44 120 LEU A CA 1
ATOM 950 C C . LEU A 1 120 ? -15.246 7.909 12.976 1.00 64.44 120 LEU A C 1
ATOM 952 O O . LEU A 1 120 ? -15.357 8.764 13.848 1.00 64.44 120 LEU A O 1
ATOM 956 N N . THR A 1 121 ? -16.286 7.457 12.269 1.00 66.88 121 THR A N 1
ATOM 957 C CA . THR A 1 121 ? -17.679 7.908 12.449 1.00 66.88 121 THR A CA 1
ATOM 958 C C . THR A 1 121 ? -18.484 6.998 13.390 1.00 66.88 121 THR A C 1
ATOM 960 O O . THR A 1 121 ? -19.534 7.416 13.871 1.00 66.88 121 THR A O 1
ATOM 963 N N . ILE A 1 122 ? -18.022 5.764 13.636 1.00 52.88 122 ILE A N 1
ATOM 964 C CA . ILE A 1 122 ? -18.651 4.760 14.522 1.00 52.88 122 ILE A CA 1
ATOM 965 C C . ILE A 1 122 ? -17.951 4.741 15.882 1.00 52.88 122 ILE A C 1
ATOM 967 O O . ILE A 1 122 ? -18.657 4.698 16.912 1.00 52.88 122 ILE A O 1
#